Protein AF-A0A2S9FZU6-F1 (afdb_monomer_lite)

Structure (mmCIF, N/CA/C/O backbone):
data_AF-A0A2S9FZU6-F1
#
_entry.id   AF-A0A2S9FZU6-F1
#
loop_
_atom_site.group_PDB
_atom_site.id
_atom_site.type_symbol
_atom_site.label_atom_id
_atom_site.label_alt_id
_atom_site.label_comp_id
_atom_site.label_asym_id
_atom_site.label_entity_id
_atom_site.label_seq_id
_atom_site.pdbx_PDB_ins_code
_atom_site.Cartn_x
_atom_site.Cartn_y
_atom_site.Cartn_z
_atom_site.occupancy
_atom_site.B_iso_or_equiv
_atom_site.auth_seq_id
_atom_site.auth_comp_id
_atom_site.auth_asym_id
_atom_site.auth_atom_id
_atom_site.pdbx_PDB_model_num
ATOM 1 N N . SER A 1 1 ? -9.314 3.507 12.769 1.00 78.25 1 SER A N 1
ATOM 2 C CA . SER A 1 1 ? -7.940 3.564 12.234 1.00 78.25 1 SER A CA 1
ATOM 3 C C . SER A 1 1 ? -7.955 3.193 10.761 1.00 78.25 1 SER A C 1
ATOM 5 O O . SER A 1 1 ? -8.692 2.283 10.387 1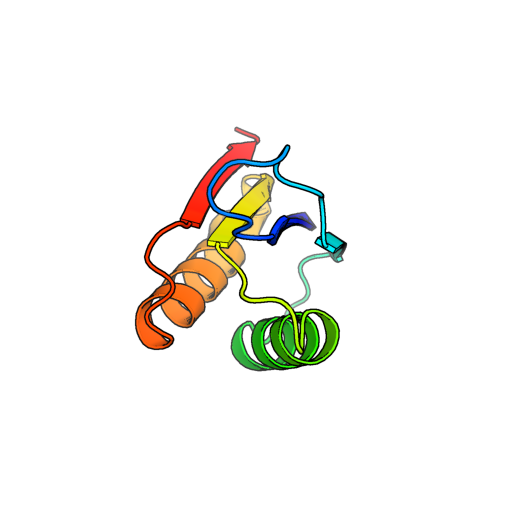.00 78.25 1 SER A O 1
ATOM 7 N N . SER A 1 2 ? -7.191 3.880 9.914 1.00 81.94 2 SER A N 1
ATOM 8 C CA . SER A 1 2 ? -7.128 3.588 8.472 1.00 81.94 2 SER A CA 1
ATOM 9 C C . SER A 1 2 ? -5.724 3.788 7.923 1.00 81.94 2 SER A C 1
ATOM 11 O O . SER A 1 2 ? -5.012 4.673 8.395 1.00 81.94 2 SER A O 1
ATOM 13 N N . VAL A 1 3 ? -5.382 3.017 6.894 1.00 83.25 3 VAL A N 1
ATOM 14 C CA . VAL A 1 3 ? -4.166 3.179 6.092 1.00 83.25 3 VAL A CA 1
ATOM 15 C C . VAL A 1 3 ? -4.572 3.632 4.696 1.00 83.25 3 VAL A C 1
ATOM 17 O O . VAL A 1 3 ? -5.522 3.106 4.114 1.00 83.25 3 VAL A O 1
ATOM 20 N N . ARG A 1 4 ? -3.872 4.626 4.163 1.00 87.50 4 ARG A N 1
ATOM 21 C CA . ARG A 1 4 ? -4.053 5.165 2.819 1.00 87.50 4 ARG A CA 1
ATOM 22 C C . ARG A 1 4 ? -2.742 5.068 2.066 1.00 87.50 4 ARG A C 1
ATOM 24 O O . ARG A 1 4 ? -1.674 5.216 2.656 1.00 87.50 4 ARG A O 1
ATOM 31 N N . TRP A 1 5 ? -2.832 4.853 0.766 1.00 87.62 5 TRP A N 1
ATOM 32 C CA . TRP A 1 5 ? -1.663 4.772 -0.091 1.00 87.62 5 TRP A CA 1
ATOM 33 C C . TRP A 1 5 ? -1.868 5.539 -1.389 1.00 87.62 5 TRP A C 1
ATOM 35 O O . TRP A 1 5 ? -2.994 5.732 -1.859 1.00 87.62 5 TRP A O 1
ATOM 45 N N 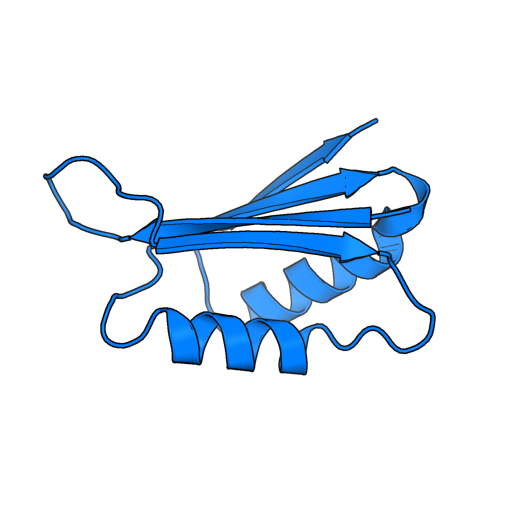. VAL A 1 6 ? -0.749 5.952 -1.967 1.00 85.19 6 VAL A N 1
ATOM 46 C CA . VAL A 1 6 ? -0.650 6.542 -3.297 1.00 85.19 6 VAL A CA 1
ATOM 47 C C . VAL A 1 6 ? 0.559 5.919 -3.979 1.00 85.19 6 VAL A C 1
ATOM 49 O O . VAL A 1 6 ? 1.649 5.912 -3.421 1.00 85.19 6 VAL A O 1
ATOM 52 N N . VAL A 1 7 ? 0.359 5.398 -5.179 1.00 83.44 7 VAL A N 1
ATOM 53 C CA . VAL A 1 7 ? 1.383 4.793 -6.026 1.00 83.44 7 VAL A CA 1
ATOM 54 C C . VAL A 1 7 ? 1.614 5.723 -7.199 1.00 83.44 7 VAL A C 1
ATOM 56 O O . VAL A 1 7 ? 0.657 6.154 -7.846 1.00 83.44 7 VAL A O 1
ATOM 59 N N . VAL A 1 8 ? 2.870 6.019 -7.487 1.00 81.31 8 VAL A N 1
ATOM 60 C CA . VAL A 1 8 ? 3.277 6.867 -8.609 1.00 81.31 8 VAL A CA 1
ATOM 61 C C . VAL A 1 8 ? 4.188 6.089 -9.548 1.00 81.31 8 VAL A C 1
ATOM 63 O O . VAL A 1 8 ? 4.996 5.262 -9.119 1.00 81.31 8 VAL A O 1
ATOM 66 N N . ASP A 1 9 ? 3.989 6.333 -10.841 1.00 78.50 9 ASP A N 1
ATOM 67 C CA . ASP A 1 9 ? 4.788 5.752 -11.914 1.00 78.50 9 ASP A CA 1
ATOM 68 C C . ASP A 1 9 ? 6.163 6.417 -11.992 1.00 78.50 9 ASP A C 1
ATOM 70 O O . ASP A 1 9 ? 6.293 7.629 -11.793 1.00 78.50 9 ASP A O 1
ATOM 74 N N . GLY A 1 10 ? 7.156 5.603 -12.339 1.00 62.16 10 GLY A N 1
ATOM 75 C CA . GLY A 1 10 ? 8.551 5.987 -12.525 1.00 62.16 10 GLY A CA 1
ATOM 76 C C . GLY A 1 10 ? 8.935 6.472 -13.894 1.00 62.16 10 GLY A C 1
ATOM 77 O O . GLY A 1 10 ? 10.031 6.133 -14.341 1.00 62.16 10 GLY A O 1
ATOM 78 N N . ALA A 1 11 ? 8.074 7.201 -14.599 1.00 58.59 11 ALA A N 1
ATOM 79 C CA . ALA A 1 11 ? 8.487 7.820 -15.846 1.00 58.59 11 ALA A CA 1
ATOM 80 C C . ALA A 1 11 ? 9.676 8.758 -15.572 1.00 58.59 11 ALA A C 1
ATOM 82 O O . ALA A 1 11 ? 9.539 9.850 -15.020 1.00 58.59 11 ALA A O 1
ATOM 83 N N . THR A 1 12 ? 10.877 8.317 -15.948 1.00 53.75 12 THR A N 1
ATOM 84 C CA . THR A 1 12 ? 12.097 9.115 -15.853 1.00 53.75 12 THR A CA 1
ATOM 85 C C . THR A 1 12 ? 11.996 10.285 -16.831 1.00 53.75 12 THR A C 1
ATOM 87 O O . THR A 1 12 ? 12.349 10.144 -18.000 1.00 53.75 12 THR A O 1
ATOM 90 N N . GLY A 1 13 ? 11.510 11.435 -16.361 1.00 55.91 13 GLY A N 1
ATOM 91 C CA . GLY A 1 13 ? 11.564 12.712 -17.084 1.00 55.91 13 GLY A CA 1
ATOM 92 C C . GLY A 1 13 ? 10.226 13.335 -17.496 1.00 55.91 13 GLY A C 1
ATOM 93 O O . GLY A 1 13 ? 10.230 14.490 -17.913 1.00 55.91 13 GLY A O 1
ATOM 94 N N . GLU A 1 14 ? 9.098 12.641 -17.335 1.00 56.91 14 GLU A N 1
ATOM 95 C CA . GLU A 1 14 ? 7.748 13.164 -17.603 1.00 56.91 14 GLU A CA 1
ATOM 96 C C . GLU A 1 14 ? 6.914 13.062 -16.316 1.00 56.91 14 GLU A C 1
ATOM 98 O O . GLU A 1 14 ? 7.092 12.121 -15.551 1.00 56.91 14 GLU A O 1
ATOM 103 N N . GLU A 1 15 ? 6.074 14.064 -16.032 1.00 62.22 15 GLU A N 1
ATOM 104 C CA . GLU A 1 15 ? 5.339 14.237 -14.763 1.00 62.22 15 GLU A CA 1
ATOM 105 C C . GLU A 1 15 ? 4.862 12.914 -14.129 1.00 62.22 15 GLU A C 1
ATOM 107 O O . GLU A 1 15 ? 4.013 12.209 -14.685 1.00 62.22 15 GLU A O 1
ATOM 112 N N . SER A 1 16 ? 5.393 12.598 -12.937 1.00 64.12 16 SER A N 1
ATOM 113 C CA . SER A 1 16 ? 5.028 11.407 -12.166 1.00 64.12 16 SER A CA 1
ATOM 114 C C . SER A 1 16 ? 3.512 11.329 -12.009 1.00 64.12 16 SER A C 1
ATOM 116 O O . SER A 1 16 ? 2.887 12.148 -11.332 1.00 64.12 16 SER A O 1
ATOM 118 N N . SER A 1 17 ? 2.909 10.336 -12.654 1.00 70.50 17 SER A N 1
ATOM 119 C CA . SER A 1 17 ? 1.460 10.162 -12.671 1.00 70.50 17 SER A CA 1
ATOM 120 C C . SER A 1 17 ? 1.036 9.166 -11.600 1.00 70.50 17 SER A C 1
ATOM 122 O O . SER A 1 17 ? 1.645 8.108 -11.440 1.00 70.50 17 SER A O 1
ATOM 124 N N . THR A 1 18 ? -0.023 9.487 -10.853 1.00 79.50 18 THR A N 1
ATOM 125 C CA . THR A 1 18 ? -0.596 8.554 -9.876 1.00 79.50 18 THR A CA 1
ATOM 126 C C . THR A 1 18 ? -1.163 7.332 -10.599 1.00 79.50 18 THR A C 1
ATOM 128 O O . THR A 1 18 ? -2.124 7.450 -11.359 1.00 79.50 18 THR A O 1
ATOM 131 N N . VAL A 1 19 ? -0.572 6.164 -10.349 1.00 81.12 19 VAL A N 1
ATOM 132 C CA . VAL A 1 19 ? -0.983 4.868 -10.912 1.00 81.12 19 VAL A CA 1
ATOM 133 C C . VAL A 1 19 ? -2.149 4.293 -10.128 1.00 81.12 19 VAL A C 1
ATOM 135 O O . VAL A 1 19 ? -3.108 3.797 -10.714 1.00 81.12 19 VAL A O 1
ATOM 138 N N . ASP A 1 20 ? -2.082 4.391 -8.803 1.00 84.31 20 ASP A N 1
ATOM 139 C CA . ASP A 1 20 ? -3.112 3.887 -7.906 1.00 84.31 20 ASP A CA 1
ATOM 140 C C . ASP A 1 20 ? -3.181 4.745 -6.645 1.00 84.31 20 ASP A C 1
ATOM 142 O O . ASP A 1 20 ? -2.195 5.334 -6.204 1.00 84.31 20 ASP A O 1
ATOM 146 N N . ARG A 1 21 ? -4.367 4.836 -6.053 1.00 85.88 21 ARG A N 1
ATOM 147 C CA . ARG A 1 21 ? -4.544 5.405 -4.721 1.00 85.88 21 ARG A CA 1
ATOM 148 C C . ARG A 1 21 ? -5.721 4.736 -4.045 1.00 85.88 21 ARG A C 1
ATOM 150 O O . ARG A 1 21 ? -6.745 4.478 -4.681 1.00 85.88 21 ARG A O 1
ATOM 157 N N . GLY A 1 22 ? -5.607 4.522 -2.746 1.00 85.56 22 GLY A N 1
ATOM 158 C CA . GLY A 1 22 ? -6.651 3.848 -1.997 1.00 85.56 22 GLY A CA 1
ATOM 159 C C . GLY A 1 22 ? -6.573 4.093 -0.506 1.00 85.56 22 GLY A C 1
ATOM 160 O O . GLY A 1 22 ? -5.653 4.725 0.013 1.00 85.56 22 GLY A O 1
ATOM 161 N N . ALA A 1 23 ? -7.606 3.616 0.175 1.00 85.31 23 ALA A N 1
ATOM 162 C CA . ALA A 1 23 ? -7.715 3.648 1.617 1.00 85.31 23 ALA A CA 1
ATOM 163 C C . ALA A 1 23 ? -8.381 2.358 2.084 1.00 85.31 23 ALA A C 1
ATOM 165 O O . ALA A 1 23 ? -9.386 1.936 1.509 1.00 85.31 23 ALA A O 1
ATOM 166 N N . LEU A 1 24 ? -7.848 1.762 3.145 1.00 82.19 24 LEU A N 1
ATOM 167 C CA . LEU A 1 24 ? -8.447 0.614 3.810 1.00 82.19 24 LEU A CA 1
ATOM 168 C C . LEU A 1 24 ? -8.581 0.881 5.311 1.00 82.19 24 LEU A C 1
ATOM 170 O O . LEU A 1 24 ? -7.663 1.433 5.933 1.00 82.19 24 LEU A O 1
ATOM 174 N N . PRO A 1 25 ? -9.713 0.493 5.922 1.00 82.19 25 PRO A N 1
ATOM 175 C CA . PRO A 1 25 ? -9.805 0.442 7.370 1.00 82.19 25 PRO A CA 1
ATOM 176 C C . PRO A 1 25 ? -8.849 -0.633 7.895 1.00 82.19 25 PRO A C 1
ATOM 178 O O . PRO A 1 25 ? -8.741 -1.715 7.315 1.00 82.19 25 PRO A O 1
ATOM 181 N N . VAL A 1 26 ? -8.168 -0.344 9.004 1.00 77.69 26 VAL A N 1
ATOM 182 C CA . VAL A 1 26 ? -7.348 -1.357 9.676 1.00 77.69 26 VAL A CA 1
ATOM 183 C C . VAL A 1 26 ? -8.270 -2.386 10.312 1.00 77.69 26 VAL A C 1
ATOM 185 O O . VAL A 1 26 ? -9.101 -2.045 11.154 1.00 77.69 26 VAL A O 1
ATOM 188 N N . GLN A 1 27 ? -8.121 -3.638 9.889 1.00 78.25 27 GLN A N 1
ATOM 189 C CA . GLN A 1 2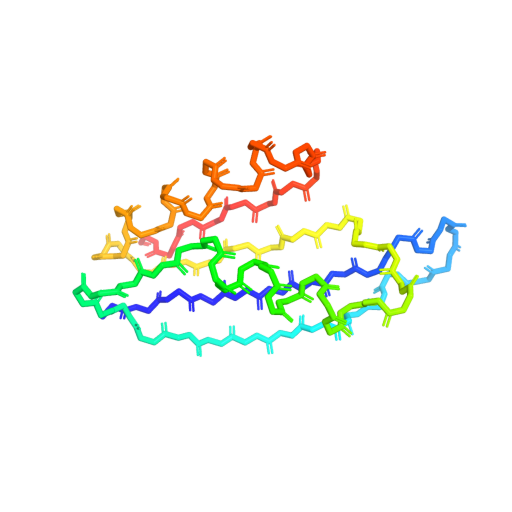7 ? -8.847 -4.794 10.406 1.00 78.25 27 GLN A CA 1
ATOM 190 C C . GLN A 1 27 ? -7.860 -5.776 11.045 1.00 78.25 27 GLN A C 1
ATOM 192 O O . GLN A 1 27 ? -6.656 -5.694 10.807 1.00 78.25 27 GLN A O 1
ATOM 197 N N . GLN A 1 28 ? -8.369 -6.679 11.883 1.00 70.19 28 GLN A N 1
ATOM 198 C CA . GLN A 1 28 ? -7.540 -7.604 12.666 1.00 70.19 28 GLN A CA 1
ATOM 199 C C . GLN A 1 28 ? -6.767 -8.594 11.778 1.00 70.19 28 GLN A C 1
ATOM 201 O O . GLN A 1 28 ? -5.650 -8.961 12.120 1.00 70.19 28 GLN A O 1
ATOM 206 N N . ASP A 1 29 ? -7.319 -8.927 10.609 1.00 78.19 29 ASP A N 1
ATOM 207 C CA . ASP A 1 29 ? -6.746 -9.856 9.627 1.00 78.19 29 ASP A CA 1
ATOM 208 C C . ASP A 1 29 ? -6.085 -9.130 8.441 1.00 78.19 29 ASP A C 1
ATOM 210 O O . ASP A 1 29 ? -6.142 -9.586 7.300 1.00 78.19 29 ASP A O 1
ATOM 214 N N . PHE A 1 30 ? -5.520 -7.941 8.673 1.00 80.81 30 PHE A N 1
ATOM 215 C CA . PHE A 1 30 ? -4.823 -7.218 7.613 1.00 80.81 30 PHE A CA 1
ATOM 216 C C . PHE A 1 30 ? -3.552 -7.964 7.186 1.00 80.81 30 PHE A C 1
ATOM 218 O O . PHE A 1 30 ? -2.643 -8.159 7.993 1.00 80.81 30 PHE A O 1
ATOM 225 N N . ASP A 1 31 ? -3.473 -8.294 5.899 1.00 84.31 31 ASP A N 1
ATOM 226 C CA . ASP A 1 31 ? -2.312 -8.919 5.273 1.00 84.31 31 ASP A CA 1
ATOM 227 C C . ASP A 1 31 ? -1.645 -7.929 4.303 1.00 84.31 31 ASP A C 1
ATOM 229 O O . ASP A 1 31 ? -2.200 -7.556 3.261 1.00 84.31 31 ASP A O 1
ATOM 233 N N . ALA A 1 32 ? -0.455 -7.465 4.689 1.00 83.12 32 ALA A N 1
ATOM 234 C CA . ALA A 1 32 ? 0.328 -6.511 3.913 1.00 83.12 32 ALA A CA 1
ATOM 235 C C . ALA A 1 32 ? 0.791 -7.104 2.577 1.00 83.12 32 ALA A C 1
ATOM 237 O O . ALA A 1 32 ? 0.809 -6.403 1.565 1.00 83.12 32 ALA A O 1
ATOM 238 N N . ASP A 1 33 ? 1.135 -8.390 2.559 1.00 84.75 33 ASP A N 1
ATOM 239 C CA . ASP A 1 33 ? 1.643 -9.071 1.379 1.00 84.75 33 ASP A CA 1
ATOM 240 C C . ASP A 1 33 ? 0.562 -9.247 0.319 1.00 84.75 33 ASP A C 1
ATOM 242 O O . ASP A 1 33 ? 0.811 -9.004 -0.865 1.00 84.75 33 ASP A O 1
ATOM 246 N N . VAL A 1 34 ? -0.653 -9.603 0.740 1.00 86.62 34 VAL A N 1
ATOM 247 C CA . VAL A 1 34 ? -1.810 -9.712 -0.160 1.00 86.62 34 VAL A CA 1
ATOM 248 C C . VAL A 1 34 ? -2.161 -8.352 -0.764 1.00 86.62 34 VAL A C 1
ATOM 250 O O . VAL A 1 34 ? -2.391 -8.260 -1.973 1.00 86.62 34 VAL A O 1
ATOM 253 N N . LEU A 1 35 ? -2.168 -7.285 0.046 1.00 84.19 35 LEU A N 1
ATOM 254 C CA . LEU A 1 35 ? -2.420 -5.929 -0.448 1.00 84.19 35 LEU A CA 1
ATOM 255 C C . LEU A 1 35 ? -1.367 -5.508 -1.477 1.00 84.19 35 LEU A C 1
ATOM 257 O O . LEU A 1 35 ? -1.721 -5.021 -2.550 1.00 84.19 35 LEU A O 1
ATOM 261 N N . LEU A 1 36 ? -0.085 -5.693 -1.154 1.00 83.38 36 LEU A N 1
ATOM 262 C CA . LEU A 1 36 ? 1.018 -5.300 -2.026 1.00 83.38 36 LEU A CA 1
ATOM 263 C C . LEU A 1 36 ? 1.055 -6.125 -3.309 1.00 83.38 36 LEU A C 1
ATOM 265 O O . LEU A 1 36 ? 1.282 -5.553 -4.368 1.00 83.38 36 LEU A O 1
ATOM 269 N N . GLY A 1 37 ? 0.774 -7.428 -3.244 1.00 85.12 37 GLY A N 1
ATOM 270 C CA . GLY A 1 37 ? 0.628 -8.269 -4.433 1.00 85.12 37 GLY A CA 1
ATOM 271 C C . GLY A 1 37 ? -0.443 -7.722 -5.374 1.00 85.12 37 GLY A C 1
ATOM 272 O O . GLY A 1 37 ? -0.149 -7.390 -6.518 1.00 85.12 37 GLY A O 1
ATOM 273 N N . ALA A 1 38 ? -1.655 -7.499 -4.857 1.00 85.19 38 ALA A N 1
ATOM 274 C CA . ALA A 1 38 ? -2.761 -6.962 -5.648 1.00 85.19 38 ALA A CA 1
ATOM 275 C C . ALA A 1 38 ? -2.487 -5.551 -6.205 1.00 85.19 38 ALA A C 1
ATOM 277 O O . ALA A 1 38 ? -2.941 -5.212 -7.300 1.00 85.19 38 ALA A O 1
ATOM 278 N N . LEU A 1 39 ? -1.770 -4.716 -5.450 1.00 82.12 39 LEU A N 1
ATOM 279 C CA . LEU A 1 39 ? -1.392 -3.364 -5.857 1.00 82.12 39 LEU A CA 1
ATOM 280 C C . LEU A 1 39 ? -0.334 -3.394 -6.968 1.00 82.12 39 LEU A C 1
ATOM 282 O O . LEU A 1 39 ? -0.483 -2.682 -7.957 1.00 82.12 39 LEU A O 1
ATOM 286 N N . LEU A 1 40 ? 0.686 -4.245 -6.854 1.00 79.69 40 LEU A N 1
ATOM 287 C CA . LEU A 1 40 ? 1.717 -4.417 -7.880 1.00 79.69 40 LEU A CA 1
ATOM 288 C C . LEU A 1 40 ? 1.151 -5.045 -9.162 1.00 79.69 40 LEU A C 1
ATOM 290 O O . LEU A 1 40 ? 1.460 -4.565 -10.250 1.00 79.69 40 LEU A O 1
ATOM 294 N N . ASP A 1 41 ? 0.265 -6.040 -9.044 1.00 83.62 41 ASP A N 1
ATOM 295 C CA . ASP A 1 41 ? -0.460 -6.621 -10.184 1.00 83.62 41 ASP A CA 1
ATOM 296 C C . ASP A 1 41 ? -1.306 -5.573 -10.921 1.00 83.62 41 ASP A C 1
ATOM 298 O O . ASP A 1 41 ? -1.370 -5.572 -12.149 1.00 83.62 41 ASP A O 1
ATOM 302 N N . ARG A 1 42 ? -1.944 -4.647 -10.191 1.00 80.25 42 ARG A N 1
ATOM 303 C CA . ARG 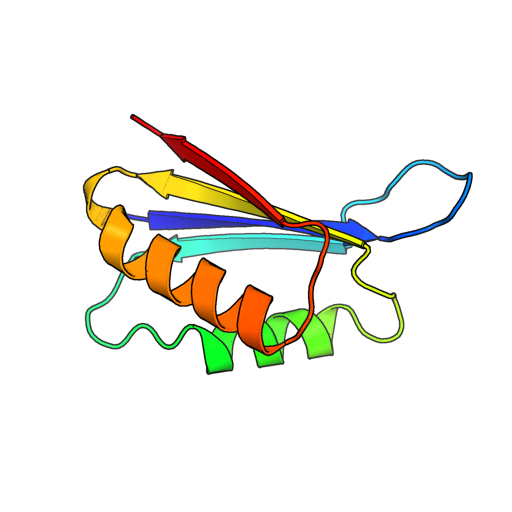A 1 42 ? -2.727 -3.556 -10.795 1.00 80.25 42 ARG A CA 1
ATOM 304 C C . ARG A 1 42 ? -1.844 -2.504 -11.460 1.00 80.25 42 ARG A C 1
ATOM 306 O O . ARG A 1 42 ? -2.254 -1.905 -12.453 1.00 80.25 42 ARG A O 1
ATOM 313 N N . SER A 1 43 ? -0.665 -2.260 -10.899 1.00 74.12 43 SER A N 1
ATOM 314 C CA . SER A 1 43 ? 0.304 -1.328 -11.466 1.00 74.12 43 SER A CA 1
ATOM 315 C C . SER A 1 43 ? 0.953 -1.885 -12.734 1.00 74.12 43 SER A C 1
ATOM 317 O O . SER A 1 43 ? 1.308 -1.104 -13.610 1.00 74.12 43 SER A O 1
ATOM 319 N N . ALA A 1 44 ? 1.049 -3.207 -12.899 1.00 73.69 44 ALA A N 1
ATOM 320 C CA . ALA A 1 44 ? 1.622 -3.816 -14.095 1.00 73.69 44 ALA A CA 1
ATOM 321 C C . ALA A 1 44 ? 0.894 -3.378 -15.393 1.00 73.69 44 ALA A C 1
ATOM 323 O O . ALA A 1 44 ? -0.337 -3.318 -15.437 1.00 73.69 44 ALA A O 1
ATOM 324 N N . PRO A 1 45 ? 1.630 -3.082 -16.486 1.00 69.81 45 PRO A N 1
ATOM 325 C CA . PRO A 1 45 ? 3.081 -3.225 -16.662 1.00 69.81 45 PRO A CA 1
ATOM 326 C C . PRO A 1 45 ? 3.910 -2.007 -16.205 1.00 69.81 45 PRO A C 1
ATOM 328 O O . PRO A 1 45 ? 5.106 -1.965 -16.481 1.00 69.81 45 PRO A O 1
ATOM 331 N N . ARG A 1 46 ? 3.302 -0.999 -15.566 1.00 67.88 46 ARG A N 1
ATOM 332 C CA . ARG A 1 46 ? 4.007 0.194 -15.083 1.00 67.88 46 ARG A CA 1
ATOM 333 C C . ARG A 1 46 ? 4.854 -0.146 -13.860 1.00 67.88 46 ARG A C 1
ATOM 335 O O . ARG A 1 46 ? 4.382 -0.795 -12.925 1.00 67.88 46 ARG A O 1
ATOM 342 N N . SER A 1 47 ? 6.106 0.295 -13.879 1.00 67.00 47 SER A N 1
ATOM 343 C CA . SER A 1 47 ? 7.019 0.127 -12.754 1.00 67.00 47 SER A CA 1
ATOM 344 C C . SER A 1 47 ? 6.632 1.101 -11.650 1.00 67.00 47 SER A C 1
ATOM 346 O O . SER A 1 47 ? 6.527 2.306 -11.877 1.00 67.00 47 SER A O 1
ATOM 348 N N . VAL A 1 48 ? 6.424 0.579 -10.445 1.00 71.50 48 VAL A N 1
ATOM 349 C CA . VAL A 1 48 ? 6.192 1.423 -9.275 1.00 71.50 48 VAL A CA 1
ATOM 350 C C . VAL A 1 48 ? 7.503 2.092 -8.895 1.00 71.50 48 VAL A C 1
ATOM 352 O O . VAL A 1 48 ? 8.454 1.405 -8.533 1.00 71.50 48 VAL A O 1
ATOM 355 N N . ASP A 1 49 ? 7.540 3.419 -8.973 1.00 74.38 49 ASP A N 1
ATOM 356 C CA . ASP A 1 49 ? 8.723 4.191 -8.595 1.00 74.38 49 ASP A CA 1
ATOM 357 C C . ASP A 1 49 ? 8.635 4.741 -7.204 1.00 74.38 49 ASP A C 1
ATOM 359 O O . ASP A 1 49 ? 9.651 4.744 -6.539 1.00 74.38 49 ASP A O 1
ATOM 363 N N . ALA A 1 50 ? 7.455 5.144 -6.736 1.00 75.06 50 ALA A N 1
ATOM 364 C CA . ALA A 1 50 ? 7.296 5.489 -5.338 1.00 75.06 50 ALA A CA 1
ATOM 365 C C . ALA A 1 50 ? 5.924 5.104 -4.791 1.00 75.06 50 ALA A C 1
ATOM 367 O O . ALA A 1 50 ? 4.907 5.097 -5.495 1.00 75.06 50 ALA A O 1
ATOM 368 N N . ILE A 1 51 ? 5.906 4.790 -3.496 1.00 81.94 51 ILE A N 1
ATOM 369 C CA . ILE A 1 51 ? 4.682 4.516 -2.744 1.00 81.94 51 ILE A CA 1
ATOM 370 C C . ILE A 1 51 ? 4.642 5.455 -1.545 1.00 81.94 51 ILE A C 1
ATOM 372 O O . ILE A 1 51 ? 5.463 5.365 -0.634 1.00 81.94 51 ILE A O 1
ATOM 376 N N . GLY A 1 52 ? 3.669 6.361 -1.553 1.00 84.50 52 GLY A N 1
ATOM 377 C CA . GLY A 1 52 ? 3.306 7.182 -0.410 1.00 84.50 52 GLY A CA 1
ATOM 378 C C . GLY A 1 52 ? 2.360 6.414 0.506 1.00 84.50 52 GLY A C 1
ATOM 379 O O . GLY A 1 52 ? 1.288 6.007 0.061 1.00 84.50 52 GLY A O 1
ATOM 380 N N . LEU A 1 53 ? 2.719 6.238 1.774 1.00 84.38 53 LEU A N 1
ATOM 381 C CA . LEU A 1 53 ? 1.891 5.595 2.792 1.00 84.38 53 LEU A CA 1
ATOM 382 C C . LEU A 1 53 ? 1.506 6.616 3.861 1.00 84.38 53 LEU A C 1
ATOM 384 O O . LEU A 1 53 ? 2.375 7.275 4.423 1.00 84.38 53 LEU A O 1
ATOM 388 N N . THR A 1 54 ? 0.212 6.721 4.161 1.00 86.44 54 THR A N 1
ATOM 389 C CA . THR A 1 54 ? -0.307 7.551 5.258 1.00 86.44 54 THR A CA 1
ATOM 390 C C . THR A 1 54 ? -1.211 6.752 6.178 1.00 86.44 54 THR A C 1
ATOM 392 O O . THR A 1 54 ? -2.019 5.948 5.715 1.00 86.44 54 THR A O 1
ATOM 395 N N . TRP A 1 55 ? -1.091 6.941 7.489 1.00 88.12 55 TRP A N 1
ATOM 396 C CA . TRP A 1 55 ? -1.885 6.189 8.461 1.00 88.12 55 TRP A CA 1
ATOM 397 C C . TRP A 1 55 ? -2.204 7.011 9.705 1.00 88.12 55 TRP A C 1
ATOM 399 O O . TRP A 1 55 ? -1.441 7.881 10.097 1.00 88.12 55 TRP A O 1
ATOM 409 N N . THR A 1 56 ? -3.338 6.708 10.333 1.00 84.88 56 THR A N 1
ATOM 410 C CA . THR A 1 56 ? -3.713 7.256 11.650 1.00 84.88 56 THR A CA 1
ATOM 411 C C . THR A 1 56 ? -2.870 6.620 12.755 1.00 84.88 56 THR A C 1
ATOM 413 O O . THR A 1 56 ? -2.610 5.426 12.643 1.00 84.88 56 THR A O 1
ATOM 416 N N . ALA A 1 57 ? -2.575 7.303 13.863 1.00 81.44 57 ALA A N 1
ATOM 417 C CA . ALA A 1 57 ? -1.787 6.749 14.982 1.00 81.44 57 ALA A CA 1
ATOM 418 C C . ALA A 1 57 ? -2.185 5.316 15.433 1.00 81.44 57 ALA A C 1
ATOM 420 O O . ALA A 1 57 ? -1.329 4.452 15.610 1.00 81.44 57 ALA A O 1
ATOM 421 N N . ASP A 1 58 ? -3.482 4.994 15.521 1.00 81.19 58 ASP A N 1
ATOM 422 C CA . ASP A 1 58 ? -3.964 3.643 15.875 1.00 81.19 58 ASP A CA 1
ATOM 423 C C . ASP A 1 58 ? -3.630 2.540 14.842 1.00 81.19 58 ASP A C 1
ATOM 425 O O . ASP A 1 58 ? -3.877 1.357 15.078 1.00 81.19 58 ASP A O 1
ATOM 429 N N . ALA A 1 59 ? -3.126 2.914 13.666 1.00 82.81 59 ALA A N 1
ATOM 430 C CA . ALA A 1 59 ? -2.760 2.036 12.556 1.00 82.81 59 ALA A CA 1
ATOM 431 C C . ALA A 1 59 ? -1.240 1.803 12.439 1.00 82.81 59 ALA A C 1
ATOM 433 O O . ALA A 1 59 ? -0.813 1.117 11.512 1.00 82.81 59 ALA A O 1
ATOM 434 N N . GLU A 1 60 ? -0.433 2.310 13.379 1.00 82.88 60 GLU A N 1
ATOM 435 C CA . GLU A 1 60 ? 1.041 2.225 13.373 1.00 82.88 60 GLU A CA 1
ATOM 436 C C . GLU A 1 60 ? 1.564 0.800 13.142 1.00 82.88 60 GLU A C 1
ATOM 438 O O . GLU A 1 60 ? 2.461 0.564 12.332 1.00 82.88 60 GLU A O 1
ATOM 443 N N . ARG A 1 61 ? 0.956 -0.183 13.818 1.00 83.19 61 ARG A N 1
ATOM 444 C CA . ARG A 1 61 ? 1.367 -1.591 13.724 1.00 83.19 61 ARG A CA 1
ATOM 445 C C . ARG A 1 61 ? 1.153 -2.150 12.313 1.00 83.19 61 ARG A C 1
ATOM 447 O O . ARG A 1 61 ? 1.970 -2.916 11.816 1.00 83.19 61 ARG A O 1
ATOM 454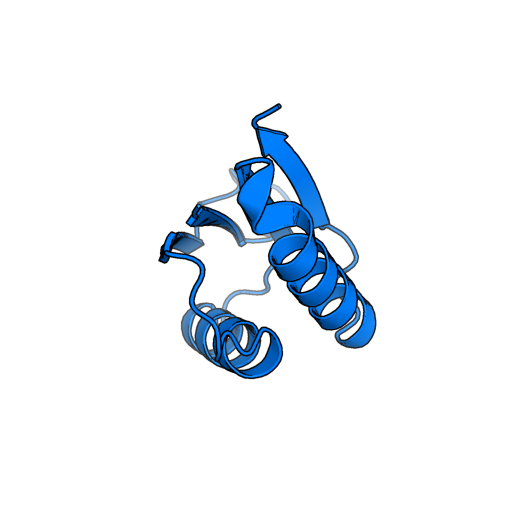 N N . THR A 1 62 ? 0.065 -1.739 11.669 1.00 83.94 62 THR A N 1
ATOM 455 C CA . THR A 1 62 ? -0.272 -2.116 10.294 1.00 83.94 62 THR A CA 1
ATOM 456 C C . THR A 1 62 ? 0.630 -1.411 9.291 1.00 83.94 62 THR A C 1
ATOM 458 O O . THR A 1 62 ? 1.139 -2.051 8.378 1.00 83.94 62 THR A O 1
ATOM 461 N N . ALA A 1 63 ? 0.876 -0.114 9.479 1.00 83.38 63 ALA A N 1
ATOM 462 C CA . ALA A 1 63 ? 1.786 0.647 8.632 1.00 83.38 63 ALA A CA 1
ATOM 463 C C . ALA A 1 63 ? 3.213 0.082 8.674 1.00 83.38 63 ALA A C 1
ATOM 465 O O . ALA A 1 63 ? 3.836 -0.082 7.629 1.00 83.38 63 ALA A O 1
ATOM 466 N N . SER A 1 64 ? 3.681 -0.313 9.861 1.00 85.25 64 SER A N 1
ATOM 467 C CA . SER A 1 64 ? 4.973 -0.985 10.042 1.00 85.25 64 SER A CA 1
ATOM 468 C C . SER A 1 64 ? 5.058 -2.302 9.261 1.00 85.25 64 SER A C 1
ATOM 470 O O . SER A 1 64 ? 6.068 -2.565 8.614 1.00 85.25 64 SER A O 1
ATOM 472 N N . ALA A 1 65 ? 3.989 -3.108 9.261 1.00 87.00 65 ALA A N 1
ATOM 473 C CA . ALA A 1 65 ? 3.934 -4.347 8.482 1.00 87.00 65 ALA A CA 1
ATOM 474 C C . ALA A 1 65 ? 3.967 -4.084 6.965 1.00 87.00 65 ALA A C 1
ATOM 476 O O . ALA A 1 65 ? 4.681 -4.769 6.239 1.00 87.00 65 ALA A O 1
ATOM 477 N N . VAL A 1 66 ? 3.249 -3.059 6.487 1.00 84.56 66 VAL A N 1
ATOM 478 C CA . VAL A 1 66 ? 3.297 -2.636 5.075 1.00 84.56 66 VAL A CA 1
ATOM 479 C C . VAL A 1 66 ? 4.697 -2.163 4.689 1.00 84.56 66 VAL A C 1
ATOM 481 O O . VAL A 1 66 ? 5.204 -2.554 3.643 1.00 84.56 66 VAL A O 1
ATOM 484 N N . TRP A 1 67 ? 5.345 -1.366 5.539 1.00 84.00 67 TRP A N 1
ATOM 485 C CA . TRP A 1 67 ? 6.714 -0.904 5.311 1.00 84.00 67 TRP A CA 1
ATOM 486 C C . TRP A 1 67 ? 7.711 -2.063 5.218 1.00 84.00 67 TRP A C 1
ATOM 488 O O . TRP A 1 67 ? 8.544 -2.106 4.309 1.00 84.00 67 TRP A O 1
ATOM 498 N N . GLN A 1 68 ? 7.613 -3.028 6.134 1.00 85.50 68 GLN A N 1
ATOM 499 C CA . GLN A 1 68 ? 8.466 -4.211 6.120 1.00 85.50 68 GLN A CA 1
ATOM 500 C C . GLN A 1 68 ? 8.255 -5.029 4.840 1.00 85.50 68 GLN A C 1
ATOM 502 O O . GLN A 1 68 ? 9.217 -5.318 4.136 1.00 85.50 68 GLN A O 1
ATOM 507 N N . ALA A 1 69 ? 7.002 -5.285 4.469 1.00 86.12 69 ALA A N 1
ATOM 508 C CA . ALA A 1 69 ? 6.659 -6.038 3.268 1.00 86.12 69 ALA A CA 1
ATOM 509 C C . ALA A 1 69 ? 7.071 -5.327 1.957 1.00 86.12 69 ALA A C 1
ATOM 511 O O . ALA A 1 69 ? 7.308 -5.987 0.942 1.00 86.12 69 ALA A O 1
ATOM 512 N N . LEU A 1 70 ? 7.170 -3.993 1.955 1.00 82.50 70 LEU A N 1
ATOM 513 C CA . LEU A 1 70 ? 7.750 -3.214 0.853 1.00 82.50 70 LEU A CA 1
ATOM 514 C C . LEU A 1 70 ? 9.274 -3.352 0.792 1.00 82.50 70 LEU A C 1
ATOM 516 O O . LEU A 1 70 ? 9.835 -3.521 -0.291 1.00 82.50 70 LEU A O 1
ATOM 520 N N . THR A 1 71 ? 9.923 -3.328 1.955 1.00 82.44 71 THR A N 1
ATOM 521 C CA . THR A 1 71 ? 11.375 -3.503 2.083 1.00 82.44 71 THR A CA 1
ATOM 522 C C . THR A 1 71 ? 11.798 -4.902 1.629 1.00 82.44 71 THR A C 1
ATOM 524 O O . THR A 1 71 ? 12.724 -5.029 0.833 1.00 82.44 71 THR A O 1
ATOM 527 N N . ASP A 1 72 ? 11.078 -5.946 2.052 1.00 85.44 72 ASP A N 1
ATOM 528 C CA . ASP A 1 72 ? 11.330 -7.339 1.649 1.00 85.44 72 ASP A CA 1
ATOM 529 C C . ASP A 1 72 ? 11.165 -7.556 0.133 1.00 85.44 72 ASP A C 1
ATOM 531 O O . ASP A 1 72 ? 11.788 -8.443 -0.451 1.00 85.44 72 ASP A O 1
ATOM 535 N N . ARG A 1 73 ? 10.356 -6.716 -0.527 1.00 76.81 73 ARG A N 1
ATOM 536 C CA . ARG A 1 73 ? 10.167 -6.708 -1.987 1.00 76.81 73 ARG A CA 1
ATOM 537 C C . ARG A 1 73 ? 11.190 -5.855 -2.743 1.00 76.81 73 ARG A C 1
ATOM 539 O O . ARG A 1 73 ? 11.157 -5.846 -3.970 1.00 76.81 73 ARG A O 1
ATOM 546 N N . GLY A 1 74 ? 12.079 -5.148 -2.043 1.00 76.19 74 GLY A N 1
ATOM 547 C CA . GLY A 1 74 ? 13.095 -4.289 -2.653 1.00 76.19 74 GLY A CA 1
ATOM 548 C C . GLY A 1 74 ? 12.548 -2.991 -3.253 1.00 76.19 74 GLY A C 1
ATOM 549 O O . GLY A 1 74 ? 13.158 -2.449 -4.169 1.00 76.19 74 GLY A O 1
ATOM 550 N N . VAL A 1 75 ? 11.403 -2.488 -2.778 1.00 74.25 75 VAL A N 1
ATOM 551 C CA . VAL A 1 75 ? 10.900 -1.166 -3.184 1.00 74.25 75 VAL A CA 1
ATOM 552 C C . VAL A 1 75 ? 11.716 -0.095 -2.457 1.00 74.25 75 VAL A C 1
ATOM 554 O O . VAL A 1 75 ? 11.559 0.095 -1.254 1.00 74.25 75 VAL A O 1
ATOM 557 N N . GLU A 1 76 ? 12.603 0.597 -3.171 1.00 68.75 76 GLU A N 1
ATOM 558 C CA . GLU A 1 76 ? 13.590 1.509 -2.560 1.00 68.75 76 GLU A CA 1
ATOM 559 C C . GLU A 1 76 ? 13.021 2.899 -2.212 1.00 68.75 76 GLU A C 1
ATOM 561 O O . GLU A 1 76 ? 13.526 3.588 -1.328 1.00 68.75 76 GLU A O 1
ATOM 566 N N . ASN A 1 77 ? 11.927 3.299 -2.858 1.00 71.81 77 ASN A N 1
ATOM 567 C CA . ASN A 1 77 ? 11.387 4.661 -2.827 1.00 71.81 77 ASN A CA 1
ATOM 568 C C . ASN A 1 77 ? 10.024 4.711 -2.109 1.00 71.81 77 ASN A C 1
ATOM 570 O O . ASN A 1 77 ? 8.976 5.014 -2.686 1.00 71.81 77 ASN A O 1
ATOM 574 N N . VAL A 1 78 ? 10.013 4.387 -0.818 1.00 73.12 78 VAL A N 1
ATOM 575 C CA . VAL A 1 78 ? 8.793 4.444 0.001 1.00 73.12 78 VAL A CA 1
ATOM 576 C C . VAL A 1 78 ? 8.791 5.717 0.842 1.00 73.12 78 VAL A C 1
ATOM 578 O O . VAL A 1 78 ? 9.718 5.975 1.607 1.00 73.12 78 VAL A O 1
ATOM 581 N N . ILE A 1 79 ? 7.723 6.507 0.733 1.00 77.25 79 ILE A N 1
ATOM 582 C CA . ILE A 1 79 ? 7.517 7.719 1.532 1.00 77.25 79 ILE A CA 1
ATOM 583 C C . ILE A 1 79 ? 6.424 7.423 2.555 1.00 77.25 79 ILE A C 1
ATOM 585 O O . ILE A 1 79 ? 5.242 7.395 2.228 1.00 77.25 79 ILE A O 1
ATOM 589 N N . ALA A 1 80 ? 6.809 7.201 3.806 1.00 75.69 80 ALA A N 1
ATOM 590 C CA . ALA A 1 80 ? 5.879 6.926 4.894 1.00 75.69 80 ALA A CA 1
ATOM 591 C C . ALA A 1 80 ? 5.658 8.170 5.760 1.00 75.69 80 ALA A C 1
ATOM 593 O O . ALA A 1 80 ? 6.611 8.754 6.272 1.00 75.69 80 ALA A O 1
ATOM 594 N N . VAL A 1 81 ? 4.395 8.567 5.925 1.00 77.12 81 VAL A N 1
ATOM 595 C CA . VAL A 1 81 ? 3.984 9.738 6.706 1.00 77.12 81 VAL A CA 1
ATOM 596 C C . VAL A 1 81 ? 2.882 9.338 7.684 1.00 77.12 81 VAL A C 1
ATOM 598 O O . VAL A 1 81 ? 1.796 8.936 7.281 1.00 77.12 81 VAL A O 1
ATOM 601 N N . SER A 1 82 ? 3.139 9.484 8.979 1.00 71.06 82 SER A N 1
ATOM 602 C CA . SER A 1 82 ? 2.116 9.282 10.009 1.00 71.06 82 SER A CA 1
ATOM 603 C C . SER A 1 82 ? 1.241 10.536 10.151 1.00 71.06 82 SER A C 1
ATOM 605 O O . SER A 1 82 ? 1.760 11.653 10.157 1.00 71.06 82 SER A O 1
ATOM 607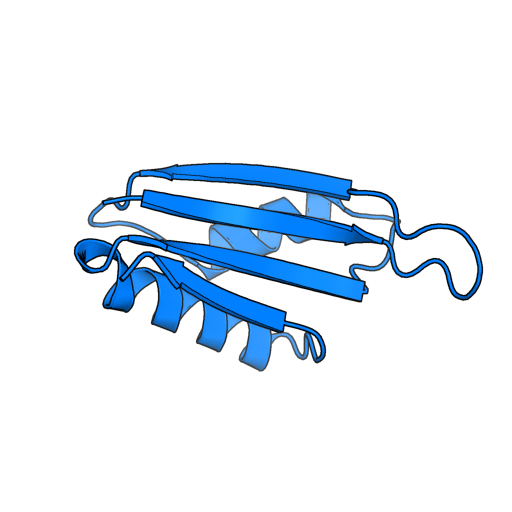 N N . ASP A 1 83 ? -0.077 10.353 10.244 1.00 69.94 83 ASP A N 1
ATOM 608 C CA . ASP A 1 83 ? -1.065 11.379 10.603 1.00 69.94 83 ASP A CA 1
ATOM 609 C C . ASP A 1 83 ? -1.139 11.403 12.141 1.00 69.94 83 ASP A C 1
ATOM 611 O O . ASP A 1 83 ? -1.928 10.674 12.755 1.00 69.94 83 ASP A O 1
ATOM 615 N N . VAL A 1 84 ? -0.189 12.122 12.752 1.00 56.84 84 VAL A N 1
ATOM 616 C CA . VAL A 1 84 ? -0.030 12.269 14.213 1.00 56.84 84 VAL A CA 1
ATOM 617 C C . VAL A 1 84 ? -0.796 13.481 14.722 1.00 56.84 84 VAL A C 1
ATOM 619 O O . VAL A 1 84 ? -0.657 14.559 14.100 1.00 56.84 84 VAL A O 1
#

Radius of gyration: 12.47 Å; chains: 1; bounding box: 23×24×34 Å

Sequence (84 aa):
SSVRWVVVDGATGEESSTVDRGALPVQQDFDADVLLGALLDRSAPRSVDAIGLTWTADAERTASAVWQALTDRGVENVIAVSDV

Secondary structure (DSSP, 8-state):
-EEEEEEEE--TTS---EEEEEEEE--TT--HHHHHHHHHHHHTTSPEEEEEEEEEGGGHHHHHHHHHHHHHTT---EEEEEE-

Foldseek 3Di:
DKKKKWWWFDPPPDPTDTQDIDMDDDDPPDDLLVVVVVVVVSCPPTDGQEMEMEDEPVCVVVLVNNVVSCVVVVNPHYHYDYPD

pLDDT: mean 78.32, std 8.26, range [53.75, 88.12]